Protein AF-A0A7Y8U5M4-F1 (afdb_monomer)

pLDDT: mean 94.74, std 2.99, range [82.44, 98.06]

Radius of gyration: 11.75 Å; Cα contacts (8 Å, |Δi|>4): 98; chains: 1; bounding box: 34×22×24 Å

Foldseek 3Di:
DADPVRHAPAQWKKWKAWPVGDIDIDGAHRNNDDDDDDDPDDTDIDMWTQDPNDTPD

Sequence (57 aa):
MQDDDGIPYKNTKYIAFLENGSVFESVTDDQGYTNPIKTMNKEKVSIHLKINNYLDI

Structure (mmCIF, N/CA/C/O backbone):
data_AF-A0A7Y8U5M4-F1
#
_entry.id   AF-A0A7Y8U5M4-F1
#
loop_
_atom_site.group_PDB
_atom_site.id
_atom_site.type_symbol
_atom_site.label_atom_id
_atom_site.label_alt_id
_atom_site.label_comp_id
_atom_site.label_asym_id
_atom_site.label_entity_id
_atom_site.label_seq_id
_atom_site.pdbx_PDB_ins_code
_atom_site.Cartn_x
_atom_site.Cartn_y
_atom_site.Cartn_z
_atom_site.occupancy
_atom_site.B_iso_or_equiv
_atom_site.auth_seq_id
_atom_site.auth_comp_id
_atom_site.auth_asym_id
_atom_site.auth_atom_id
_atom_site.pdbx_PDB_model_num
ATOM 1 N N . MET A 1 1 ? 5.563 4.394 -1.390 1.00 91.12 1 MET A N 1
ATOM 2 C CA . MET A 1 1 ? 6.279 3.182 -0.955 1.00 91.12 1 MET A CA 1
ATOM 3 C C . MET A 1 1 ? 7.492 3.027 -1.840 1.00 91.12 1 MET A C 1
ATOM 5 O O . MET A 1 1 ? 7.354 3.065 -3.057 1.00 91.12 1 MET A O 1
ATOM 9 N N . GLN A 1 2 ? 8.659 2.906 -1.230 1.00 95.94 2 GLN A N 1
ATOM 10 C CA . GLN A 1 2 ? 9.945 2.796 -1.910 1.00 95.94 2 GLN A CA 1
ATOM 11 C C . GLN A 1 2 ? 10.875 1.928 -1.066 1.00 95.94 2 GLN A C 1
ATOM 13 O O . GLN A 1 2 ? 10.615 1.768 0.129 1.00 95.94 2 GLN A O 1
ATOM 18 N N . ASP A 1 3 ? 11.899 1.362 -1.688 1.00 94.25 3 ASP A N 1
ATOM 19 C CA . ASP A 1 3 ? 12.972 0.675 -0.976 1.00 94.25 3 ASP A CA 1
ATOM 20 C C . ASP A 1 3 ? 13.956 1.666 -0.326 1.00 94.25 3 ASP A C 1
ATOM 22 O O . ASP A 1 3 ? 13.780 2.890 -0.388 1.00 94.25 3 ASP A O 1
ATOM 26 N N . ASP A 1 4 ? 14.985 1.122 0.324 1.00 95.62 4 ASP A N 1
ATOM 27 C CA . ASP A 1 4 ? 15.998 1.898 1.043 1.00 95.62 4 ASP A CA 1
ATOM 28 C C . ASP A 1 4 ? 16.868 2.761 0.110 1.00 95.62 4 ASP A C 1
ATOM 30 O O . ASP A 1 4 ? 17.396 3.789 0.536 1.00 95.62 4 ASP A O 1
ATOM 34 N N . ASP A 1 5 ? 16.956 2.398 -1.173 1.00 97.00 5 ASP A N 1
ATOM 35 C CA . ASP A 1 5 ? 17.650 3.163 -2.214 1.00 97.00 5 ASP A CA 1
ATOM 36 C C . ASP A 1 5 ? 16.746 4.245 -2.845 1.00 97.00 5 ASP A C 1
ATOM 38 O O . ASP A 1 5 ? 17.171 5.007 -3.719 1.00 97.00 5 ASP A O 1
ATOM 42 N N . GLY A 1 6 ? 15.491 4.347 -2.396 1.00 95.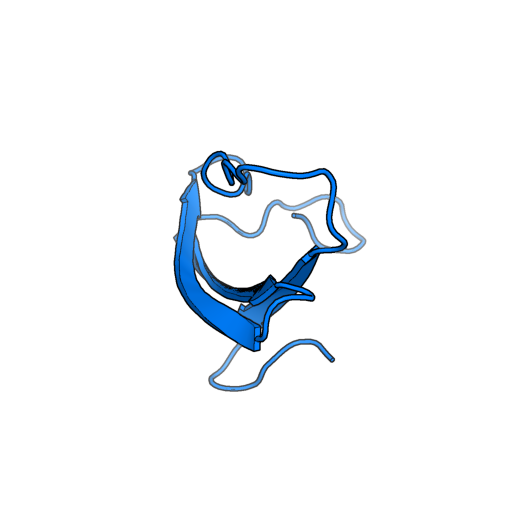81 6 GLY A N 1
ATOM 43 C CA . GLY A 1 6 ? 14.508 5.308 -2.888 1.00 95.81 6 GLY A CA 1
ATOM 44 C C . GLY A 1 6 ? 13.859 4.910 -4.213 1.00 95.81 6 GLY A C 1
ATOM 45 O O . GLY A 1 6 ? 13.175 5.734 -4.827 1.00 95.81 6 GLY A O 1
ATOM 46 N N . ILE A 1 7 ? 14.031 3.667 -4.665 1.00 96.62 7 ILE A N 1
ATOM 47 C CA . ILE A 1 7 ? 13.344 3.152 -5.844 1.00 96.62 7 ILE A CA 1
ATOM 48 C C . ILE A 1 7 ? 11.895 2.837 -5.454 1.00 96.62 7 ILE A C 1
ATOM 50 O O . ILE A 1 7 ? 11.639 2.048 -4.541 1.00 96.62 7 ILE A O 1
ATOM 54 N N . PRO A 1 8 ? 10.901 3.450 -6.119 1.00 97.56 8 PRO A N 1
ATOM 55 C CA . PRO A 1 8 ? 9.508 3.217 -5.782 1.00 97.56 8 PRO A CA 1
ATOM 56 C C . PRO A 1 8 ? 9.091 1.787 -6.126 1.00 97.56 8 PRO A C 1
ATOM 58 O O . PRO A 1 8 ? 9.391 1.270 -7.205 1.00 97.56 8 PRO A O 1
ATOM 61 N N . TYR A 1 9 ? 8.297 1.184 -5.245 1.00 96.69 9 TYR A N 1
ATOM 62 C CA . TYR A 1 9 ? 7.608 -0.070 -5.527 1.00 96.69 9 TYR A CA 1
ATOM 63 C C . TYR A 1 9 ? 6.437 0.210 -6.465 1.00 96.69 9 TYR A C 1
ATOM 65 O O . TYR A 1 9 ? 5.321 0.439 -6.007 1.00 96.69 9 TYR A O 1
ATOM 73 N N . LYS A 1 10 ? 6.702 0.255 -7.772 1.00 97.38 10 LYS A N 1
ATOM 74 C CA . LYS A 1 10 ? 5.707 0.549 -8.814 1.00 97.38 10 LYS A CA 1
ATOM 75 C C . LYS A 1 10 ? 4.879 -0.678 -9.154 1.00 97.38 10 LYS A C 1
ATOM 77 O O . LYS A 1 10 ? 5.444 -1.755 -9.324 1.00 97.38 10 LYS A O 1
ATOM 82 N N . ASN A 1 11 ? 3.579 -0.496 -9.374 1.00 97.06 11 ASN A N 1
ATOM 83 C CA . ASN A 1 11 ? 2.684 -1.575 -9.800 1.00 97.06 11 ASN A CA 1
ATOM 84 C C . ASN A 1 11 ? 2.766 -2.821 -8.890 1.00 97.06 11 ASN A C 1
ATOM 86 O O . ASN A 1 11 ? 2.583 -3.956 -9.339 1.00 97.06 11 ASN A O 1
ATOM 90 N N . THR A 1 12 ? 3.033 -2.615 -7.596 1.00 97.06 12 THR A N 1
ATOM 91 C CA . THR A 1 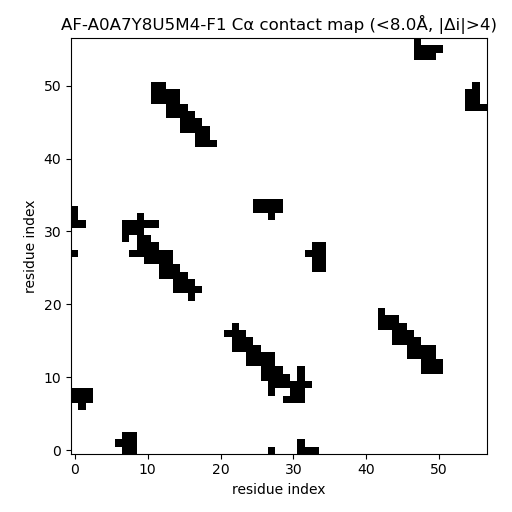12 ? 3.225 -3.679 -6.608 1.00 97.06 12 THR A CA 1
ATOM 92 C C . THR A 1 12 ? 1.945 -3.876 -5.812 1.00 97.06 12 THR A C 1
ATOM 94 O O . THR A 1 12 ? 1.358 -2.923 -5.299 1.00 97.06 12 THR A O 1
ATOM 97 N N . LYS A 1 13 ? 1.498 -5.131 -5.702 1.00 97.62 13 LYS A N 1
ATOM 98 C CA . LYS A 1 13 ? 0.336 -5.482 -4.877 1.00 97.62 13 LYS A CA 1
ATOM 99 C C . LYS A 1 13 ? 0.600 -5.133 -3.417 1.00 97.62 13 LYS A C 1
ATOM 101 O O . LYS A 1 13 ? 1.704 -5.351 -2.931 1.00 97.62 13 LYS A O 1
ATOM 106 N N . TYR A 1 14 ? -0.422 -4.676 -2.713 1.00 97.19 14 TYR A N 1
ATOM 107 C CA . TYR A 1 14 ? -0.385 -4.466 -1.273 1.00 97.19 14 TYR A CA 1
ATOM 108 C C . TYR A 1 14 ? -1.717 -4.845 -0.631 1.00 97.19 14 TYR A C 1
ATOM 110 O O . TYR A 1 14 ? -2.753 -4.883 -1.300 1.00 97.19 14 TYR A O 1
ATOM 118 N N . ILE A 1 15 ? -1.683 -5.092 0.676 1.00 97.06 15 ILE A N 1
ATOM 119 C CA . ILE A 1 15 ? -2.853 -5.328 1.519 1.00 97.06 15 ILE A CA 1
ATOM 120 C C . ILE A 1 15 ? -2.905 -4.238 2.585 1.00 97.06 15 ILE A C 1
ATOM 122 O O . ILE A 1 15 ? -1.913 -3.992 3.270 1.00 97.06 15 ILE A O 1
ATOM 126 N N . ALA A 1 16 ? -4.055 -3.581 2.715 1.00 96.25 16 ALA A N 1
ATOM 127 C CA . ALA A 1 16 ? -4.324 -2.627 3.781 1.00 96.25 16 ALA A CA 1
ATOM 128 C C . ALA A 1 16 ? -5.230 -3.261 4.842 1.00 96.25 16 ALA A C 1
ATOM 130 O O . ALA A 1 16 ? -6.276 -3.822 4.515 1.00 96.25 16 ALA A O 1
ATOM 131 N N . PHE A 1 17 ? -4.833 -3.129 6.103 1.00 95.62 17 PHE A N 1
ATOM 132 C CA . PHE A 1 17 ? -5.561 -3.586 7.280 1.00 95.62 17 PHE A CA 1
ATOM 133 C C . PHE A 1 17 ? -6.027 -2.370 8.073 1.00 95.62 17 PHE A C 1
ATOM 135 O O . PHE A 1 17 ? -5.210 -1.568 8.538 1.00 95.62 17 PHE A O 1
ATOM 142 N N . LEU A 1 18 ? -7.341 -2.223 8.202 1.00 95.12 18 LEU A N 1
ATOM 143 C CA . LEU A 1 18 ? -7.969 -1.144 8.954 1.00 95.12 18 LEU A CA 1
ATOM 144 C C . LEU A 1 18 ? -8.216 -1.587 10.394 1.00 95.12 18 LEU A C 1
ATOM 146 O O . LEU A 1 18 ? -8.468 -2.760 10.669 1.00 95.12 18 LEU A O 1
ATOM 150 N N . GLU A 1 19 ? -8.189 -0.632 11.319 1.00 95.00 19 GLU A N 1
ATOM 151 C CA . GLU A 1 19 ? -8.450 -0.872 12.742 1.00 95.00 19 GLU A CA 1
ATOM 152 C C . GLU A 1 19 ? -9.850 -1.451 12.990 1.00 95.00 19 GLU A C 1
ATOM 154 O O . GLU A 1 19 ? -10.042 -2.250 13.904 1.00 95.00 19 GLU A O 1
ATOM 159 N N . ASN A 1 20 ? -10.819 -1.113 12.133 1.00 92.50 20 ASN A N 1
ATOM 160 C CA . ASN A 1 20 ? -12.168 -1.677 12.176 1.00 92.50 20 ASN A CA 1
ATOM 161 C C . ASN A 1 20 ? -12.268 -3.148 11.694 1.00 92.50 20 ASN A C 1
ATOM 163 O O . ASN A 1 20 ? -13.362 -3.710 11.686 1.00 92.50 20 ASN A O 1
ATOM 167 N N . GLY A 1 21 ? -11.154 -3.767 11.284 1.00 94.00 21 GLY A N 1
ATOM 168 C CA . GLY A 1 21 ? -11.084 -5.146 10.790 1.00 94.00 21 GLY A CA 1
ATOM 169 C C . GLY A 1 21 ? -11.304 -5.305 9.282 1.00 94.00 21 GLY A C 1
ATOM 170 O O . GLY A 1 21 ? -11.172 -6.414 8.766 1.00 94.00 21 GLY A O 1
ATOM 171 N N . SER A 1 22 ? -11.613 -4.227 8.556 1.00 94.88 22 SER A N 1
ATOM 172 C CA . SER A 1 22 ? -11.701 -4.260 7.094 1.00 94.88 22 SER A CA 1
ATOM 173 C C . SER A 1 22 ? -10.329 -4.503 6.474 1.00 94.88 22 SER A C 1
ATOM 175 O O . SER A 1 22 ? -9.318 -3.953 6.915 1.00 94.88 22 SER A O 1
ATOM 177 N N . VAL A 1 23 ? -10.312 -5.295 5.405 1.00 95.38 23 VAL A N 1
ATOM 178 C CA . VAL A 1 23 ? -9.106 -5.614 4.641 1.00 95.38 23 VAL A CA 1
ATOM 179 C C . VAL A 1 23 ? -9.395 -5.421 3.164 1.00 95.38 23 VAL A C 1
ATOM 181 O O . VAL A 1 23 ? -10.454 -5.825 2.680 1.00 95.38 23 VAL A O 1
ATOM 184 N N . PHE A 1 24 ? -8.460 -4.819 2.436 1.00 94.50 24 PHE A N 1
ATOM 185 C CA . PHE A 1 24 ? -8.536 -4.761 0.981 1.00 94.50 24 PHE A CA 1
ATOM 186 C C . PHE A 1 24 ? -7.161 -4.866 0.333 1.00 94.50 24 PHE A C 1
ATOM 188 O O . PHE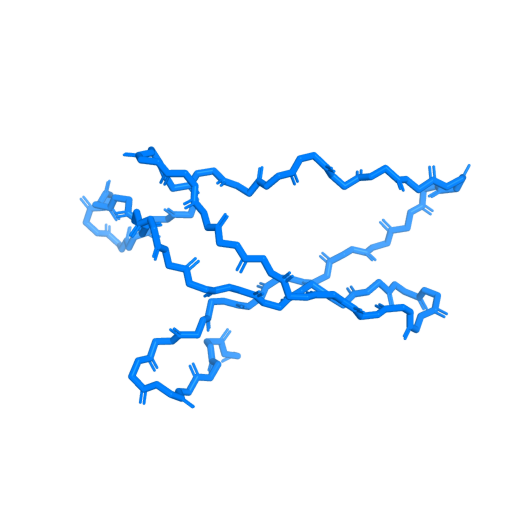 A 1 24 ? -6.151 -4.428 0.884 1.00 94.50 24 PHE A O 1
ATOM 195 N N . GLU A 1 25 ? -7.157 -5.438 -0.868 1.00 96.19 25 GLU A N 1
ATOM 196 C CA . GLU A 1 25 ? -5.980 -5.558 -1.720 1.00 96.19 25 GLU A CA 1
ATOM 197 C C . GLU A 1 25 ? -6.047 -4.525 -2.846 1.00 96.19 25 GLU A C 1
ATOM 199 O O . GLU A 1 25 ? -7.108 -4.289 -3.427 1.00 96.19 25 GLU A O 1
ATOM 204 N N . SER A 1 26 ? -4.913 -3.915 -3.171 1.00 96.94 26 SER A N 1
ATOM 205 C CA . SER A 1 26 ? -4.775 -3.019 -4.322 1.00 96.94 26 SER A CA 1
ATOM 206 C C . SER A 1 26 ? -3.338 -3.069 -4.845 1.00 96.94 26 SER A C 1
ATOM 208 O O . SER A 1 26 ? -2.551 -3.932 -4.455 1.00 96.94 26 SER A O 1
ATOM 210 N N . VAL A 1 27 ? -3.005 -2.179 -5.773 1.00 97.62 27 VAL A N 1
ATOM 211 C CA . VAL A 1 27 ? -1.693 -2.063 -6.407 1.00 97.62 27 VAL A CA 1
ATOM 212 C C . VAL A 1 27 ? -1.225 -0.613 -6.308 1.00 97.62 27 VAL A C 1
ATOM 214 O O . VAL A 1 27 ? -2.037 0.300 -6.445 1.00 97.62 27 VAL A O 1
ATOM 217 N N . THR A 1 28 ? 0.058 -0.394 -6.032 1.00 98.06 28 THR A N 1
ATOM 218 C CA . THR A 1 28 ? 0.662 0.943 -6.073 1.00 98.06 28 THR A CA 1
ATOM 219 C C . THR A 1 28 ? 0.731 1.494 -7.497 1.00 98.06 28 THR A C 1
ATOM 221 O O . THR A 1 28 ? 0.818 0.737 -8.461 1.00 98.06 28 THR A O 1
ATOM 224 N N . ASP A 1 29 ? 0.728 2.816 -7.646 1.00 97.81 29 ASP A N 1
ATOM 225 C CA . ASP A 1 29 ? 0.884 3.451 -8.958 1.00 97.81 29 ASP A CA 1
ATOM 226 C C . ASP A 1 29 ? 2.339 3.429 -9.478 1.00 97.81 29 ASP A C 1
ATOM 228 O O . ASP A 1 29 ? 3.256 2.891 -8.848 1.00 97.81 29 ASP A O 1
ATOM 232 N N . ASP A 1 30 ? 2.570 4.053 -10.636 1.00 97.75 30 ASP A N 1
ATOM 233 C CA . ASP A 1 30 ? 3.886 4.152 -11.286 1.00 97.75 30 ASP A CA 1
ATOM 234 C C . ASP A 1 30 ? 4.922 4.990 -10.513 1.00 97.75 30 ASP A C 1
ATOM 236 O O . ASP A 1 30 ? 6.082 5.083 -10.928 1.00 97.75 30 ASP A O 1
ATOM 240 N N . GLN A 1 31 ? 4.525 5.619 -9.409 1.00 97.44 31 GLN A N 1
ATOM 241 C CA . GLN A 1 31 ? 5.387 6.361 -8.490 1.00 97.44 31 GLN A CA 1
ATOM 242 C C . GLN A 1 31 ? 5.440 5.703 -7.098 1.00 97.44 31 GLN A C 1
ATOM 244 O O . GLN A 1 31 ? 6.086 6.222 -6.190 1.00 97.44 31 GLN A O 1
ATOM 249 N N . GLY A 1 32 ? 4.804 4.541 -6.919 1.00 97.19 32 GLY A N 1
ATO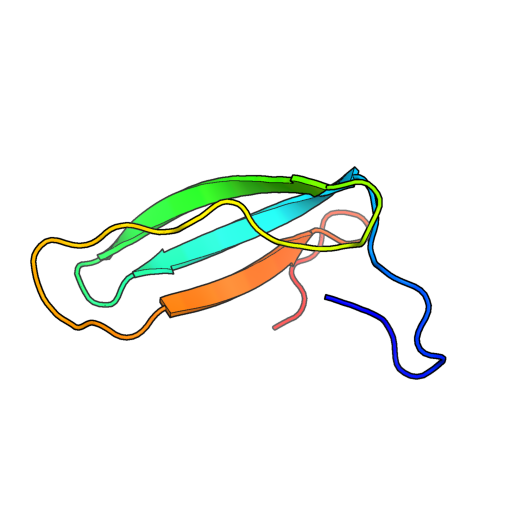M 250 C CA . GLY A 1 32 ? 4.776 3.807 -5.658 1.00 97.19 32 GLY A CA 1
ATOM 251 C C . GLY A 1 32 ? 3.764 4.341 -4.640 1.00 97.19 32 GLY A C 1
ATOM 252 O O . GLY A 1 32 ? 3.869 4.005 -3.457 1.00 97.19 32 GLY A O 1
ATOM 253 N N . TYR A 1 33 ? 2.802 5.177 -5.035 1.00 9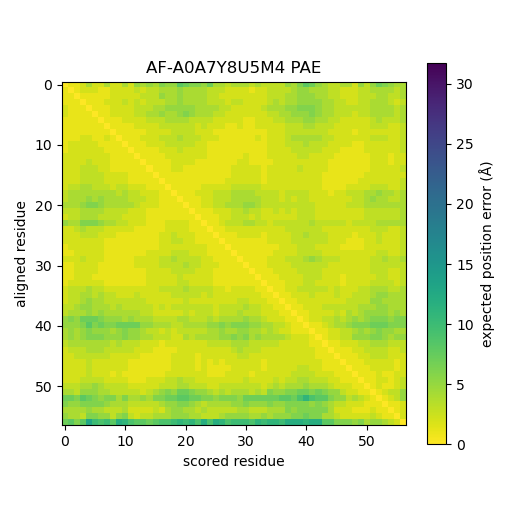7.75 33 TYR A N 1
ATOM 254 C CA . TYR A 1 33 ? 1.739 5.638 -4.141 1.00 97.75 33 TYR A CA 1
ATOM 255 C C . TYR A 1 33 ? 0.614 4.612 -4.024 1.00 97.75 33 TYR A C 1
ATOM 257 O O . TYR A 1 33 ? 0.277 3.911 -4.974 1.00 97.75 33 TYR A O 1
ATOM 265 N N . THR A 1 34 ? 0.006 4.547 -2.842 1.00 97.00 34 THR A N 1
ATOM 266 C CA . THR A 1 34 ? -1.227 3.792 -2.602 1.00 97.00 34 THR A CA 1
ATOM 267 C C . THR A 1 34 ? -2.442 4.589 -3.056 1.00 97.00 34 THR A C 1
ATOM 269 O O . THR A 1 34 ? -2.441 5.821 -3.014 1.00 97.00 34 THR A O 1
ATOM 272 N N . ASN A 1 35 ? -3.537 3.899 -3.368 1.00 94.81 35 ASN A N 1
ATOM 273 C CA . ASN A 1 35 ? -4.819 4.555 -3.600 1.00 94.81 35 ASN A CA 1
ATOM 274 C C . ASN A 1 35 ? -5.282 5.301 -2.331 1.00 94.81 35 ASN A C 1
ATOM 276 O O . ASN A 1 35 ? -5.015 4.838 -1.218 1.00 94.81 35 ASN A O 1
ATOM 280 N N . PRO A 1 36 ? -6.022 6.419 -2.465 1.00 93.50 36 PRO A N 1
ATOM 281 C CA . PRO A 1 36 ? -6.610 7.103 -1.321 1.00 93.50 36 PRO A CA 1
ATOM 282 C C . PRO A 1 36 ? -7.529 6.176 -0.521 1.00 93.50 36 PRO A C 1
ATOM 284 O O . PRO A 1 36 ? -8.514 5.657 -1.048 1.00 93.50 36 PRO A O 1
ATOM 287 N N . ILE A 1 37 ? -7.231 6.018 0.767 1.00 91.69 37 ILE A N 1
ATOM 288 C CA . ILE A 1 37 ? -8.042 5.242 1.705 1.00 91.69 37 ILE A CA 1
ATOM 289 C C . ILE A 1 37 ? -8.965 6.221 2.424 1.00 91.69 37 ILE A C 1
ATOM 291 O O . ILE A 1 37 ? -8.502 7.134 3.106 1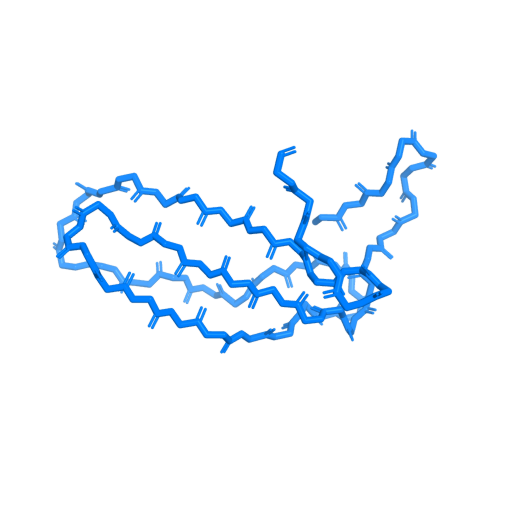.00 91.69 37 ILE A O 1
ATOM 295 N N . LYS A 1 38 ? -10.276 6.066 2.228 1.00 91.06 38 LYS A N 1
ATOM 296 C CA . LYS A 1 38 ? -11.295 6.936 2.822 1.00 91.06 38 LYS A CA 1
ATOM 297 C C . LYS A 1 38 ? -12.062 6.162 3.879 1.00 91.06 38 LYS A C 1
ATOM 299 O O . LYS A 1 38 ? -12.652 5.130 3.574 1.00 91.06 38 LYS A O 1
ATOM 304 N N . THR A 1 39 ? -12.076 6.690 5.092 1.00 92.06 39 THR A N 1
ATOM 305 C CA . THR A 1 39 ? -12.742 6.088 6.246 1.00 92.06 39 THR A CA 1
ATOM 306 C C . THR A 1 39 ? -13.745 7.075 6.833 1.00 92.06 39 THR A C 1
ATOM 308 O O . THR A 1 39 ? -13.589 8.290 6.704 1.00 92.06 39 THR A O 1
ATOM 311 N N . MET A 1 40 ? -14.804 6.560 7.461 1.00 91.69 40 MET A N 1
ATOM 312 C CA . MET A 1 40 ? -15.820 7.407 8.105 1.00 91.69 40 MET A CA 1
ATOM 313 C C . MET A 1 40 ? -15.271 8.106 9.353 1.00 91.69 40 MET A C 1
ATOM 315 O O . MET A 1 40 ? -15.638 9.241 9.639 1.00 91.69 40 MET A O 1
ATOM 319 N N . ASN A 1 41 ? -14.377 7.430 10.077 1.00 92.31 41 ASN A N 1
ATOM 320 C CA . ASN A 1 41 ? -13.708 7.938 11.267 1.00 92.31 41 ASN A CA 1
ATOM 321 C C . ASN A 1 41 ? -12.193 7.869 11.075 1.00 92.31 41 ASN A C 1
ATOM 323 O O . ASN A 1 41 ? -11.695 7.068 10.282 1.00 92.31 41 ASN A O 1
ATOM 327 N N . LYS A 1 42 ? -11.447 8.679 11.829 1.00 92.88 42 LYS A N 1
ATOM 328 C CA . LYS A 1 42 ? -9.991 8.538 11.892 1.00 92.88 42 LYS A CA 1
ATOM 329 C C . LYS A 1 42 ? -9.653 7.177 12.500 1.00 92.88 42 LYS A C 1
ATOM 331 O O . LYS A 1 42 ? -10.030 6.913 13.636 1.00 92.88 42 LYS A O 1
ATOM 336 N N . GLU A 1 43 ? -8.915 6.364 11.760 1.00 93.81 43 GLU A N 1
ATOM 337 C CA . GLU A 1 43 ? -8.476 5.039 12.190 1.00 93.81 43 GLU A CA 1
ATOM 338 C C . GLU A 1 43 ? -7.045 4.772 11.733 1.00 93.81 43 GLU A C 1
ATOM 340 O O . GLU A 1 43 ? -6.541 5.411 10.800 1.00 93.81 43 GLU A O 1
ATOM 345 N N . LYS A 1 44 ? -6.366 3.855 12.423 1.00 94.69 44 LYS A N 1
ATOM 346 C CA . LYS A 1 44 ? -5.057 3.381 11.980 1.00 94.69 44 LYS A CA 1
ATOM 347 C C . LYS A 1 44 ? -5.216 2.472 10.767 1.00 94.69 44 LYS A C 1
ATOM 349 O O . LYS A 1 44 ? -6.149 1.677 10.681 1.00 94.69 44 LYS A O 1
ATOM 354 N N . VAL A 1 45 ? -4.252 2.575 9.860 1.00 94.75 45 VAL A N 1
ATOM 355 C CA . VAL A 1 45 ? -4.136 1.701 8.695 1.00 94.75 45 VAL A CA 1
ATOM 356 C C . VAL A 1 45 ? -2.727 1.127 8.684 1.00 94.75 45 VAL A C 1
ATOM 358 O O . VAL A 1 45 ? -1.763 1.891 8.679 1.00 94.75 45 VAL A O 1
ATOM 361 N N . SER A 1 46 ? -2.615 -0.200 8.685 1.00 95.62 46 SER A N 1
ATOM 362 C CA . SER A 1 46 ? -1.361 -0.894 8.376 1.00 95.62 46 SER A CA 1
ATOM 363 C C . SER A 1 46 ? -1.377 -1.291 6.912 1.00 95.62 46 SER A C 1
ATOM 365 O O . SER A 1 46 ? -2.393 -1.795 6.435 1.00 95.62 46 SER A O 1
ATOM 367 N N . ILE A 1 47 ? -0.284 -1.068 6.190 1.00 95.94 47 ILE A N 1
ATOM 368 C CA . ILE A 1 47 ? -0.191 -1.454 4.783 1.00 95.94 47 ILE A CA 1
ATOM 369 C C . ILE A 1 47 ? 1.068 -2.277 4.575 1.00 95.94 47 ILE A C 1
ATOM 371 O O . ILE A 1 47 ? 2.138 -1.851 4.997 1.00 95.94 47 ILE A O 1
ATOM 375 N N . HIS A 1 48 ? 0.911 -3.412 3.898 1.00 96.81 48 HIS A N 1
ATOM 376 C CA . HIS A 1 48 ? 1.993 -4.338 3.587 1.00 96.81 48 HIS A CA 1
ATOM 377 C C . HIS A 1 48 ? 2.016 -4.642 2.082 1.00 96.81 48 HIS A C 1
ATOM 379 O O . HIS A 1 48 ? 1.004 -5.065 1.513 1.00 96.81 48 HIS A O 1
ATOM 385 N N . LEU A 1 49 ? 3.148 -4.412 1.423 1.00 97.06 49 LEU A N 1
ATOM 386 C CA . LEU A 1 49 ? 3.456 -4.852 0.068 1.00 97.06 49 LEU A CA 1
ATOM 387 C C . LEU A 1 49 ? 3.535 -6.379 -0.018 1.00 97.06 49 LEU A C 1
ATOM 389 O O . LEU A 1 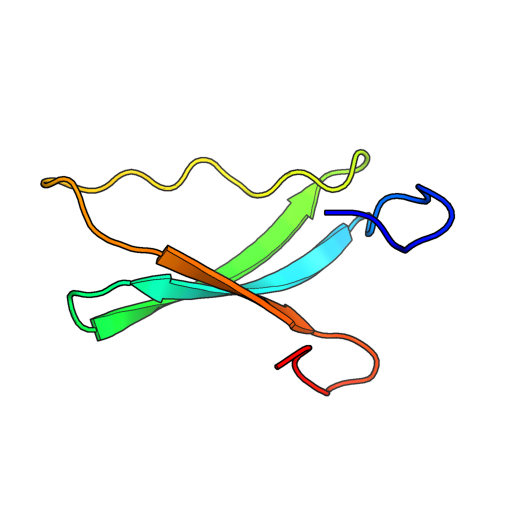49 ? 4.001 -7.072 0.880 1.00 97.06 49 LEU A O 1
ATOM 393 N N . LYS A 1 50 ? 3.134 -6.913 -1.169 1.00 96.25 50 LYS A N 1
ATOM 394 C CA . LYS A 1 50 ? 3.263 -8.324 -1.525 1.00 96.25 50 LYS A CA 1
ATOM 395 C C . LYS A 1 50 ? 4.449 -8.510 -2.467 1.00 96.25 50 LYS A C 1
ATOM 397 O O . LYS A 1 50 ? 4.311 -8.374 -3.684 1.00 96.25 50 LYS A O 1
ATOM 402 N N . ILE A 1 51 ? 5.604 -8.856 -1.908 1.00 92.88 51 ILE A N 1
ATOM 403 C CA . ILE A 1 51 ? 6.877 -9.035 -2.614 1.00 92.88 51 ILE A CA 1
ATOM 404 C C . ILE A 1 51 ? 7.193 -10.531 -2.684 1.00 92.88 51 ILE A C 1
ATOM 406 O O . ILE A 1 51 ? 7.225 -11.217 -1.668 1.00 92.88 51 ILE A O 1
ATOM 410 N N . ASN A 1 52 ? 7.414 -11.073 -3.887 1.00 90.94 52 ASN A N 1
ATOM 411 C CA . ASN A 1 52 ? 7.725 -12.499 -4.091 1.00 90.94 52 ASN A CA 1
ATOM 412 C C . ASN A 1 52 ? 6.728 -13.470 -3.419 1.00 90.94 52 ASN A C 1
ATOM 414 O O . ASN A 1 52 ? 7.110 -14.543 -2.965 1.00 90.94 52 ASN A O 1
ATOM 418 N N . ASN A 1 53 ? 5.443 -13.097 -3.376 1.00 87.06 53 ASN A N 1
ATOM 419 C CA . ASN A 1 53 ? 4.352 -13.797 -2.677 1.00 87.06 53 ASN A CA 1
ATOM 420 C C . ASN A 1 53 ? 4.388 -13.762 -1.137 1.00 87.06 53 ASN A C 1
ATOM 422 O O . ASN A 1 53 ? 3.524 -14.380 -0.517 1.00 87.06 53 ASN A O 1
ATOM 426 N N . TYR A 1 54 ? 5.293 -12.995 -0.533 1.00 90.06 54 TYR A N 1
ATOM 427 C CA . TYR A 1 54 ? 5.334 -12.717 0.903 1.00 90.06 54 TYR A CA 1
ATOM 428 C C . TYR A 1 54 ? 4.852 -11.296 1.194 1.00 90.06 54 TYR A C 1
ATOM 430 O O . TYR A 1 54 ? 4.934 -10.427 0.328 1.00 90.06 54 TYR A O 1
ATOM 438 N N . LEU A 1 55 ? 4.333 -11.074 2.400 1.00 90.81 55 LEU A N 1
ATOM 439 C CA . LEU A 1 55 ? 4.048 -9.732 2.907 1.00 90.81 55 LEU A CA 1
ATOM 440 C C . LEU A 1 55 ? 5.289 -9.183 3.619 1.00 90.81 55 LEU A C 1
ATOM 442 O O . LEU A 1 55 ? 5.978 -9.943 4.299 1.00 90.81 55 LEU A O 1
ATOM 446 N N . ASP A 1 56 ? 5.566 -7.891 3.464 1.00 89.94 56 ASP A N 1
ATOM 447 C CA . ASP A 1 56 ? 6.608 -7.164 4.199 1.00 89.94 56 ASP A CA 1
ATOM 448 C C . ASP A 1 56 ? 6.113 -6.785 5.609 1.00 89.94 56 ASP A C 1
ATOM 450 O O . ASP A 1 56 ? 5.565 -5.713 5.854 1.00 89.94 56 ASP A O 1
ATOM 454 N N . ILE A 1 57 ? 6.247 -7.713 6.554 1.00 82.44 57 ILE A N 1
ATOM 455 C CA . ILE A 1 57 ? 5.775 -7.550 7.943 1.00 82.44 57 ILE A CA 1
ATOM 45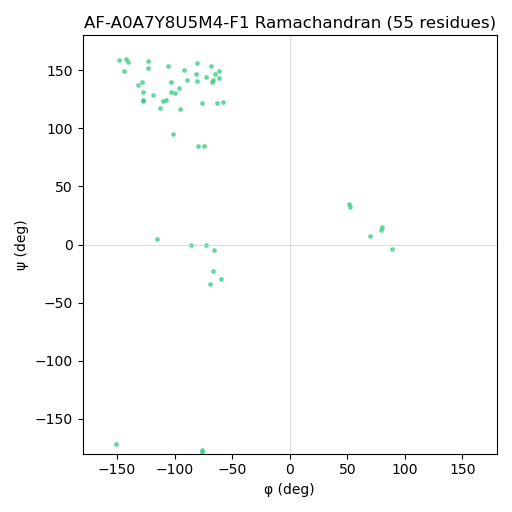6 C C . ILE A 1 57 ? 6.906 -7.153 8.885 1.00 82.44 57 ILE A C 1
ATOM 458 O O . ILE A 1 57 ? 8.017 -7.706 8.725 1.00 82.44 57 ILE A O 1
#

Solvent-accessible surface area (backbone atoms only — not comparable to full-atom values): 3537 Å² total; per-residue (Å²): 80,55,52,97,87,65,54,46,47,45,68,35,40,31,40,39,41,36,72,89,70,52,72,52,76,53,55,19,39,90,73,7,46,71,74,90,85,84,66,97,60,96,69,60,71,51,75,28,48,49,56,98,90,38,68,67,124

Secondary structure (DSSP, 8-state):
-B-TT--B-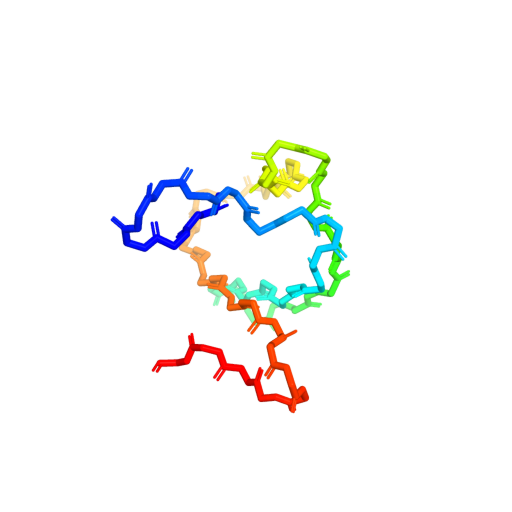TT-EEEEEETTS-EEEEE--TTSPPPPP--SS---EEEEEEETTEE--

Mean predicted aligned error: 2.69 Å

Nearest PDB structures (foldseek):
  6sjl-assembly1_C  TM=9.107E-01  e=6.636E-02  Escherichia coli
  2yn3-assembly3_D  TM=7.021E-01  e=6.719E-01  Salmonella enterica subsp. enterica serovar Typhimurium str. LT2
  4s3q-assembly3_C  TM=6.875E-01  e=8.029E-01  Escherichia coli K-12
  4s3r-assembly1_A  TM=6.448E-01  e=8.520E-01  Escherichia coli K-12
  4s3p-assembly1_A  TM=6.286E-01  e=2.202E+00  Escherichia coli K-12